Protein AF-A0A828SIJ6-F1 (afdb_monomer)

Radius of gyration: 10.35 Å; Cα contacts (8 Å, |Δi|>4): 33; chains: 1; bounding box: 27×16×25 Å

Foldseek 3Di:
DVLQVVLCVLLVVLVHDQVVLCVVVVHPGSVPDDPVCSVVSSVVSNVCSVVVVPD

Solvent-accessible surface area (backbone atoms only — not comparable to full-atom values): 3300 Å² total; per-residue (Å²): 110,67,68,36,53,50,48,50,50,55,34,49,77,54,73,44,56,65,64,62,52,21,59,74,72,73,41,97,46,68,74,76,57,52,78,90,46,46,67,61,50,51,54,49,51,53,50,48,35,59,59,68,68,73,117

Structure (mmCIF, N/CA/C/O backbone):
data_AF-A0A828SIJ6-F1
#
_entry.id   AF-A0A828SIJ6-F1
#
loop_
_atom_site.group_PDB
_atom_site.id
_atom_site.type_symbol
_atom_site.label_atom_id
_atom_site.label_alt_id
_atom_site.label_comp_id
_atom_site.label_asym_id
_atom_site.label_entity_id
_atom_site.label_seq_id
_atom_site.pdbx_PDB_ins_code
_atom_site.Cartn_x
_atom_site.Cartn_y
_atom_site.Cartn_z
_atom_site.occupancy
_atom_site.B_iso_or_equiv
_atom_site.auth_seq_id
_atom_site.auth_comp_id
_atom_site.auth_asym_id
_atom_site.auth_atom_id
_atom_site.pdbx_PDB_model_num
ATOM 1 N N . ASP A 1 1 ? -13.688 -4.813 6.025 1.00 67.00 1 ASP A N 1
ATOM 2 C CA . ASP A 1 1 ? -12.475 -4.916 5.182 1.00 67.00 1 ASP A CA 1
ATOM 3 C C . ASP A 1 1 ? -12.460 -4.026 3.936 1.00 67.00 1 ASP A C 1
ATOM 5 O O . ASP A 1 1 ? -11.430 -3.941 3.283 1.00 67.00 1 ASP A O 1
ATOM 9 N N . GLN A 1 2 ? -13.538 -3.290 3.641 1.00 85.19 2 GLN A N 1
ATOM 10 C CA . GLN A 1 2 ? -13.688 -2.500 2.412 1.00 85.19 2 GLN A CA 1
ATOM 11 C C . GLN A 1 2 ? -12.521 -1.542 2.110 1.00 85.19 2 GLN A C 1
ATOM 13 O O . GLN A 1 2 ? -12.130 -1.420 0.958 1.00 85.19 2 GLN A O 1
ATOM 18 N N . GLN A 1 3 ? -11.917 -0.916 3.128 1.00 89.81 3 GLN A N 1
ATOM 19 C CA . GLN A 1 3 ? -10.716 -0.087 2.957 1.00 89.81 3 GLN A CA 1
ATOM 20 C C . GLN A 1 3 ? -9.520 -0.893 2.430 1.00 89.81 3 GLN A C 1
ATOM 22 O O . GLN A 1 3 ? -8.820 -0.462 1.519 1.00 89.81 3 GLN A O 1
ATOM 27 N N . ARG A 1 4 ? -9.267 -2.063 3.027 1.00 91.25 4 ARG A N 1
ATOM 28 C CA . ARG A 1 4 ? -8.182 -2.955 2.615 1.00 91.25 4 ARG A CA 1
ATOM 29 C C . ARG A 1 4 ? -8.429 -3.437 1.191 1.00 91.25 4 ARG A C 1
ATOM 31 O O . ARG A 1 4 ? -7.503 -3.424 0.395 1.00 91.25 4 ARG A O 1
ATOM 38 N N . ASP A 1 5 ? -9.650 -3.858 0.875 1.00 92.81 5 ASP A N 1
ATOM 39 C CA . ASP A 1 5 ? -10.005 -4.313 -0.475 1.00 92.81 5 ASP A CA 1
ATOM 40 C C . ASP A 1 5 ? -9.868 -3.189 -1.508 1.00 92.81 5 ASP A C 1
ATOM 42 O O . ASP A 1 5 ? -9.314 -3.406 -2.581 1.00 92.81 5 ASP A O 1
ATOM 46 N N . GLU A 1 6 ? -10.268 -1.967 -1.155 1.00 92.94 6 GLU A N 1
ATOM 47 C CA . GLU A 1 6 ? -10.072 -0.789 -1.997 1.00 92.94 6 GLU A CA 1
ATOM 48 C C . GLU A 1 6 ? -8.586 -0.502 -2.243 1.00 92.94 6 GLU A C 1
ATOM 50 O O . GLU A 1 6 ? -8.192 -0.263 -3.381 1.00 92.94 6 GLU A O 1
ATOM 55 N N . LEU A 1 7 ? -7.749 -0.569 -1.205 1.00 93.44 7 LEU A N 1
ATOM 56 C CA . LEU A 1 7 ? -6.304 -0.404 -1.348 1.00 93.44 7 LEU A CA 1
ATOM 57 C C . LEU A 1 7 ? -5.686 -1.518 -2.192 1.00 93.44 7 LEU A C 1
ATOM 59 O O . LEU A 1 7 ? -4.898 -1.220 -3.078 1.00 93.44 7 LEU A O 1
ATOM 63 N N . GLN A 1 8 ? -6.054 -2.780 -1.967 1.00 93.94 8 GLN A N 1
ATOM 64 C CA . GLN A 1 8 ? -5.552 -3.905 -2.761 1.00 93.94 8 GLN A CA 1
ATOM 65 C C . GLN A 1 8 ? -5.899 -3.748 -4.242 1.00 93.94 8 GLN A C 1
ATOM 67 O O . GLN A 1 8 ? -5.015 -3.888 -5.083 1.00 93.94 8 GLN A O 1
ATOM 72 N N . ASN A 1 9 ? -7.151 -3.401 -4.556 1.00 94.81 9 ASN A N 1
ATOM 73 C CA . ASN A 1 9 ? -7.558 -3.132 -5.932 1.00 94.81 9 ASN A CA 1
ATOM 74 C C . ASN A 1 9 ? -6.785 -1.951 -6.512 1.00 94.81 9 ASN A C 1
ATOM 76 O O . ASN A 1 9 ? -6.241 -2.070 -7.601 1.00 94.81 9 ASN A O 1
ATOM 80 N N . PHE A 1 10 ? -6.663 -0.849 -5.770 1.00 93.69 10 PHE A N 1
ATOM 81 C CA . PHE A 1 10 ? -5.945 0.332 -6.240 1.00 93.69 10 PHE A CA 1
ATOM 82 C C . PHE A 1 10 ? -4.472 0.033 -6.544 1.00 93.69 10 PHE A C 1
ATOM 84 O O . PHE A 1 10 ? -3.939 0.478 -7.553 1.00 93.69 10 PHE A O 1
ATOM 91 N N . ILE A 1 11 ? -3.815 -0.751 -5.691 1.00 93.38 11 ILE A N 1
ATOM 92 C CA . ILE A 1 11 ? -2.431 -1.199 -5.872 1.00 93.38 11 ILE A CA 1
ATOM 93 C C . ILE A 1 11 ? -2.320 -2.086 -7.119 1.00 93.38 11 ILE A C 1
ATOM 95 O O . ILE A 1 11 ? -1.477 -1.828 -7.980 1.00 93.38 11 ILE A O 1
ATOM 99 N N . ALA A 1 12 ? -3.215 -3.068 -7.263 1.00 93.88 12 ALA A N 1
ATOM 100 C CA . ALA A 1 12 ? -3.242 -3.976 -8.407 1.00 93.88 12 ALA A CA 1
ATOM 101 C C . ALA A 1 12 ? -3.525 -3.250 -9.737 1.00 93.88 12 ALA A C 1
ATOM 103 O O . ALA A 1 12 ? -2.865 -3.524 -10.737 1.00 93.88 12 ALA A O 1
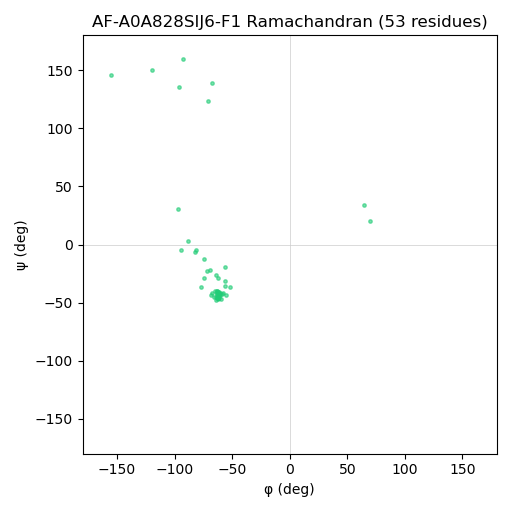ATOM 104 N N . GLU A 1 13 ? -4.444 -2.278 -9.755 1.00 93.81 13 GLU A N 1
ATOM 105 C CA . GLU A 1 13 ? -4.749 -1.447 -10.930 1.00 93.81 13 GLU A CA 1
ATOM 106 C C . GLU A 1 13 ? -3.548 -0.618 -11.394 1.00 93.81 13 GLU A C 1
ATOM 108 O O . GLU A 1 13 ? -3.418 -0.307 -12.578 1.00 93.81 13 GLU A O 1
ATOM 113 N N . ARG A 1 14 ? -2.651 -0.262 -10.470 1.00 91.88 14 ARG A N 1
ATOM 114 C CA . ARG A 1 14 ? -1.406 0.448 -10.775 1.00 91.88 14 ARG A CA 1
ATOM 115 C C . ARG A 1 14 ? -0.239 -0.482 -11.105 1.00 91.88 14 ARG A C 1
ATOM 117 O O . ARG A 1 14 ? 0.862 0.008 -11.340 1.00 91.88 14 ARG A O 1
ATOM 124 N N . GLY A 1 15 ? -0.474 -1.795 -11.144 1.00 91.19 15 GLY A N 1
ATOM 125 C CA . GLY A 1 15 ? 0.552 -2.803 -11.410 1.00 91.19 15 GLY A CA 1
ATOM 126 C C . GLY A 1 15 ? 1.569 -2.952 -10.278 1.00 91.19 15 GLY A C 1
ATOM 127 O O . GLY A 1 15 ? 2.673 -3.435 -10.512 1.00 91.19 15 GLY A O 1
ATOM 128 N N . LEU A 1 16 ? 1.219 -2.512 -9.068 1.00 92.00 16 LEU A N 1
ATOM 129 C CA . LEU A 1 16 ? 2.054 -2.647 -7.882 1.00 92.00 16 LEU A CA 1
ATOM 130 C C . LEU A 1 16 ? 1.706 -3.922 -7.114 1.00 92.00 16 LEU A C 1
ATOM 132 O O . LEU A 1 16 ? 0.605 -4.461 -7.226 1.00 92.00 16 LEU A O 1
ATOM 136 N N . ASP A 1 17 ? 2.647 -4.371 -6.286 1.00 92.75 17 ASP A N 1
ATOM 137 C CA . ASP A 1 17 ? 2.424 -5.471 -5.357 1.00 92.75 17 ASP A CA 1
ATOM 138 C C . ASP A 1 17 ? 2.063 -4.934 -3.965 1.00 92.75 17 ASP A C 1
ATOM 140 O O . ASP A 1 17 ? 2.689 -4.002 -3.449 1.00 92.75 17 ASP A O 1
ATOM 144 N N . VAL A 1 18 ? 1.052 -5.539 -3.336 1.00 91.88 18 VAL A N 1
ATOM 145 C CA . VAL A 1 18 ? 0.606 -5.178 -1.979 1.00 91.88 18 VAL A CA 1
ATOM 146 C C . VAL A 1 18 ? 1.756 -5.273 -0.984 1.00 91.88 18 VAL A C 1
ATOM 148 O O . VAL A 1 18 ? 1.853 -4.441 -0.087 1.00 91.88 18 VAL A O 1
ATOM 151 N N . LYS A 1 19 ? 2.654 -6.242 -1.164 1.00 91.94 19 LYS A N 1
ATOM 152 C CA . LYS A 1 19 ? 3.809 -6.448 -0.300 1.00 91.94 19 LYS A CA 1
ATOM 153 C C . LYS A 1 19 ? 4.792 -5.286 -0.397 1.00 91.94 19 LYS A C 1
ATOM 155 O O . LYS A 1 19 ? 5.167 -4.749 0.636 1.00 91.94 19 LYS A O 1
ATOM 160 N N . THR A 1 20 ? 5.102 -4.823 -1.611 1.00 91.81 20 THR A N 1
ATOM 161 C CA . THR A 1 20 ? 5.946 -3.636 -1.837 1.00 91.81 20 THR A CA 1
ATOM 162 C C . THR A 1 20 ? 5.361 -2.401 -1.163 1.00 91.81 20 THR A C 1
ATOM 164 O O . THR A 1 20 ? 6.077 -1.621 -0.542 1.00 91.81 20 THR A O 1
ATOM 167 N N . VAL A 1 21 ? 4.044 -2.233 -1.253 1.00 92.19 21 VAL A N 1
ATOM 168 C CA . VAL A 1 21 ? 3.351 -1.106 -0.630 1.00 92.19 21 VAL A CA 1
ATOM 169 C C . VAL A 1 21 ? 3.374 -1.217 0.897 1.00 92.19 21 VAL A C 1
ATOM 171 O O . VAL A 1 21 ? 3.6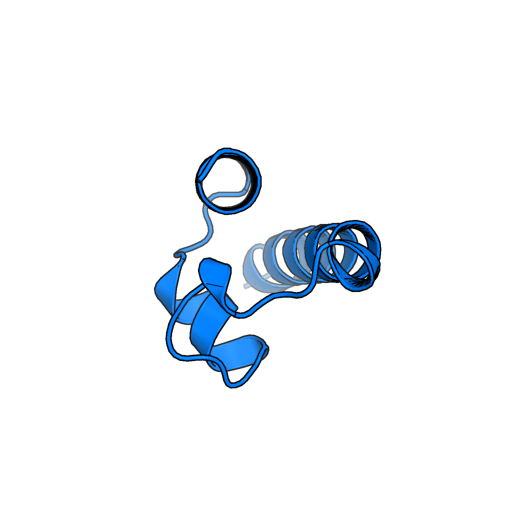67 -0.239 1.579 1.00 92.19 21 VAL A O 1
ATOM 174 N N . CYS A 1 22 ? 3.122 -2.403 1.449 1.00 93.50 22 CYS A N 1
ATOM 175 C CA . CYS A 1 22 ? 3.228 -2.664 2.882 1.00 93.50 22 CYS A CA 1
ATOM 176 C C . CYS A 1 22 ? 4.650 -2.419 3.417 1.00 93.50 22 CYS A C 1
ATOM 178 O O . CYS A 1 22 ? 4.798 -1.757 4.443 1.00 93.50 22 CYS A O 1
ATOM 180 N N . GLU A 1 23 ? 5.684 -2.863 2.697 1.00 93.31 23 GLU A N 1
ATOM 181 C CA . GLU A 1 23 ? 7.088 -2.600 3.034 1.00 93.31 23 GLU A CA 1
ATOM 182 C C . GLU A 1 23 ? 7.417 -1.101 2.996 1.00 93.31 23 GLU A C 1
ATOM 184 O O . GLU A 1 23 ? 8.055 -0.601 3.920 1.00 93.31 23 GLU A O 1
ATOM 189 N N . HIS A 1 24 ? 6.922 -0.362 1.994 1.00 91.50 24 HIS A N 1
ATOM 190 C CA . HIS A 1 24 ? 7.107 1.094 1.895 1.00 91.50 24 HIS A CA 1
ATOM 191 C C . HIS A 1 24 ? 6.496 1.844 3.083 1.00 91.50 24 HIS A C 1
ATOM 193 O O . HIS A 1 24 ? 7.106 2.762 3.627 1.00 91.50 24 HIS A O 1
ATOM 199 N N . PHE A 1 25 ? 5.307 1.432 3.525 1.00 91.12 25 PHE A N 1
ATOM 200 C CA . PHE A 1 25 ? 4.645 2.027 4.688 1.00 91.12 25 PHE A CA 1
ATOM 201 C C . PHE A 1 25 ? 5.143 1.482 6.035 1.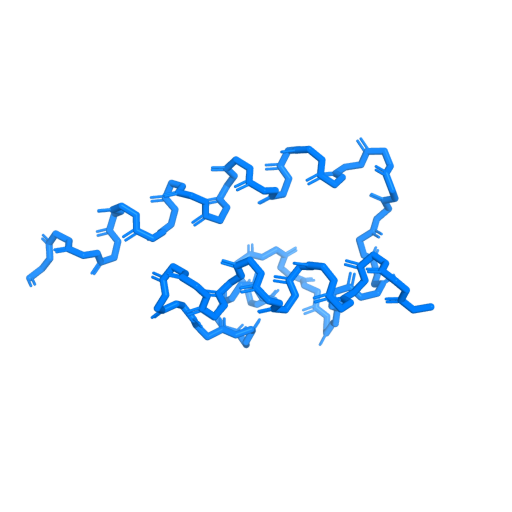00 91.12 25 PHE A C 1
ATOM 203 O O . PHE A 1 25 ? 4.736 2.002 7.074 1.00 91.12 25 PHE A O 1
ATOM 210 N N . GLY A 1 26 ? 6.000 0.456 6.042 1.00 92.69 26 GLY A N 1
ATOM 211 C CA . GLY A 1 26 ? 6.487 -0.184 7.266 1.00 92.69 26 GLY A CA 1
ATOM 212 C C . GLY A 1 26 ? 5.386 -0.885 8.068 1.00 92.69 26 GLY A C 1
ATOM 213 O O . GLY A 1 26 ? 5.417 -0.869 9.297 1.00 92.69 26 GLY A O 1
ATOM 214 N N . ILE A 1 27 ? 4.394 -1.459 7.384 1.00 93.81 27 ILE A N 1
ATOM 215 C CA . ILE A 1 27 ? 3.246 -2.155 7.985 1.00 93.81 27 ILE A CA 1
ATOM 216 C C . ILE A 1 27 ? 3.208 -3.615 7.532 1.00 93.81 27 ILE A C 1
ATOM 218 O O . ILE A 1 27 ? 3.558 -3.917 6.395 1.00 93.81 27 ILE A O 1
ATOM 222 N N . ASP A 1 28 ? 2.683 -4.524 8.357 1.00 93.38 28 ASP A N 1
ATOM 223 C CA . ASP A 1 28 ? 2.485 -5.917 7.916 1.00 93.38 28 ASP A CA 1
ATOM 224 C C . ASP A 1 28 ? 1.307 -6.069 6.950 1.00 93.38 28 ASP A C 1
ATOM 226 O O . ASP A 1 28 ? 1.275 -6.989 6.136 1.00 93.38 28 ASP A O 1
ATOM 230 N N . ALA A 1 29 ? 0.293 -5.203 7.063 1.00 91.94 29 ALA A N 1
ATOM 231 C CA . ALA A 1 29 ? -0.929 -5.321 6.278 1.00 91.94 29 ALA A CA 1
ATOM 232 C C . ALA A 1 29 ? -1.643 -3.980 6.107 1.00 91.94 29 ALA A C 1
ATOM 234 O O . ALA A 1 29 ? -1.731 -3.187 7.042 1.00 91.94 29 ALA A O 1
ATOM 235 N N . LEU A 1 30 ? -2.273 -3.785 4.945 1.00 92.25 30 LEU A N 1
ATOM 236 C CA . LEU A 1 30 ? -3.059 -2.590 4.600 1.00 92.25 30 LEU A CA 1
ATOM 237 C C . LEU A 1 30 ? -4.203 -2.284 5.584 1.00 92.25 30 LEU A C 1
ATOM 239 O O . LEU A 1 30 ? -4.686 -1.157 5.631 1.00 92.25 30 LEU A O 1
ATOM 243 N N . ILE A 1 31 ? -4.647 -3.265 6.379 1.00 91.94 31 ILE A N 1
ATOM 244 C CA . ILE A 1 31 ? -5.659 -3.059 7.426 1.00 91.94 31 ILE A CA 1
ATOM 245 C C . ILE A 1 31 ? -5.140 -2.221 8.605 1.00 91.94 31 ILE A C 1
ATOM 247 O O . ILE A 1 31 ? -5.938 -1.621 9.315 1.00 91.94 31 ILE A O 1
ATOM 251 N N . GLN A 1 32 ? -3.819 -2.151 8.799 1.00 93.00 32 GLN A N 1
ATOM 252 C CA . GLN A 1 32 ? -3.195 -1.302 9.819 1.00 93.00 32 GLN A CA 1
ATOM 253 C C . GLN A 1 32 ? -3.209 0.183 9.430 1.00 93.00 32 GLN A C 1
ATOM 255 O O . GLN A 1 32 ? -2.950 1.049 10.263 1.00 93.00 32 GLN A O 1
ATOM 260 N N . ILE A 1 33 ? -3.517 0.491 8.167 1.00 91.19 33 ILE A N 1
ATOM 261 C CA . ILE A 1 33 ? -3.649 1.865 7.699 1.00 91.19 33 ILE A CA 1
ATOM 262 C C . ILE A 1 33 ? -4.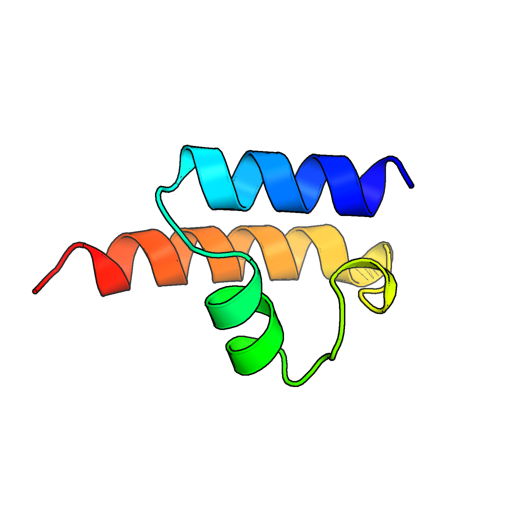920 2.460 8.290 1.00 91.19 33 ILE A C 1
ATOM 264 O O . ILE A 1 33 ? -6.022 1.958 8.087 1.00 91.19 33 ILE A O 1
ATOM 268 N N . GLU A 1 34 ? -4.765 3.568 9.000 1.00 91.50 34 GLU A N 1
ATOM 269 C CA . GLU A 1 34 ? -5.891 4.328 9.523 1.00 91.50 34 GLU A CA 1
ATOM 270 C C . GLU A 1 34 ? -6.681 4.972 8.376 1.00 91.50 34 GLU A C 1
ATOM 272 O O . GLU A 1 34 ? -6.096 5.559 7.463 1.00 91.50 34 GLU A O 1
ATOM 277 N N . ALA A 1 35 ? -8.014 4.958 8.455 1.00 88.62 35 ALA A N 1
ATOM 278 C CA . ALA A 1 35 ? -8.876 5.553 7.429 1.00 88.62 35 ALA A CA 1
ATOM 279 C C . ALA A 1 35 ? -8.569 7.041 7.170 1.00 88.62 35 ALA A C 1
ATOM 281 O O . ALA A 1 35 ? -8.664 7.512 6.040 1.00 88.62 35 ALA A O 1
ATOM 282 N N . ALA A 1 36 ? -8.122 7.776 8.194 1.00 91.94 36 ALA A N 1
ATOM 283 C CA . ALA A 1 36 ? -7.689 9.169 8.062 1.00 91.94 36 ALA A CA 1
ATOM 284 C C . ALA A 1 36 ? -6.447 9.341 7.163 1.00 91.94 36 ALA A C 1
ATOM 286 O O . ALA A 1 36 ? -6.261 10.393 6.557 1.00 91.94 36 ALA A O 1
ATOM 287 N N . LYS A 1 37 ? -5.605 8.306 7.056 1.00 90.56 37 LYS A N 1
ATOM 288 C CA . LYS A 1 37 ? -4.396 8.278 6.221 1.00 90.56 37 LYS A CA 1
ATOM 289 C C . LYS A 1 37 ? -4.645 7.672 4.842 1.00 90.56 37 LYS A C 1
ATOM 291 O O . LYS A 1 37 ? -3.754 7.723 4.000 1.00 90.56 37 LYS A O 1
ATOM 296 N N . LEU A 1 38 ? -5.846 7.155 4.578 1.00 90.06 38 LEU A N 1
ATOM 297 C CA . LEU A 1 38 ? -6.190 6.470 3.332 1.00 90.06 38 LEU A CA 1
ATOM 298 C C . LEU A 1 38 ? -5.911 7.325 2.090 1.00 90.06 38 LEU A C 1
ATOM 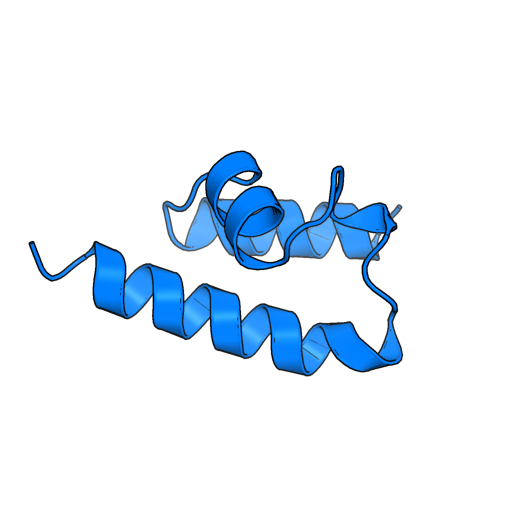300 O O . LEU A 1 38 ? -5.338 6.840 1.118 1.00 90.06 38 LEU A O 1
ATOM 304 N N . THR A 1 39 ? -6.276 8.607 2.132 1.00 91.44 39 THR A N 1
ATOM 305 C CA . THR A 1 39 ? -6.029 9.545 1.029 1.00 91.44 39 THR A CA 1
ATOM 306 C C . THR A 1 39 ? -4.535 9.725 0.771 1.00 91.44 39 THR A C 1
ATOM 308 O O . THR A 1 39 ? -4.102 9.635 -0.375 1.00 91.44 39 THR A O 1
ATOM 311 N N . ALA A 1 40 ? -3.741 9.923 1.829 1.00 93.50 40 ALA A N 1
ATOM 312 C CA . ALA A 1 40 ? -2.290 10.068 1.718 1.00 93.50 40 ALA A CA 1
ATOM 313 C C . ALA A 1 40 ? -1.645 8.789 1.168 1.00 93.50 40 ALA A C 1
ATOM 315 O O . ALA A 1 40 ? -0.818 8.844 0.265 1.00 93.50 40 ALA A O 1
ATOM 316 N N . VAL A 1 41 ? -2.098 7.631 1.648 1.00 92.62 41 VAL A N 1
ATOM 317 C CA . VAL A 1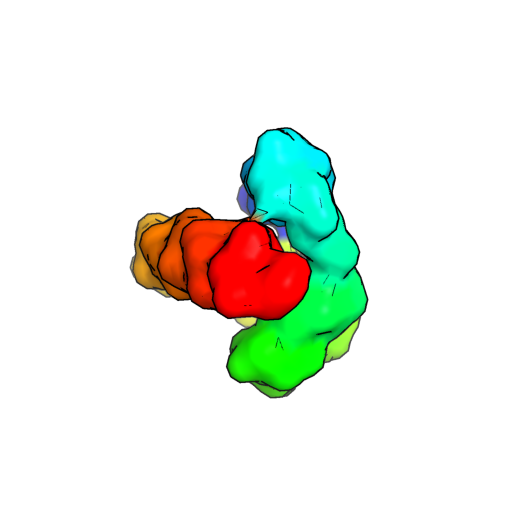 41 ? -1.643 6.313 1.199 1.00 92.62 41 VAL A CA 1
ATOM 318 C C . VAL A 1 41 ? -1.933 6.099 -0.283 1.00 92.62 41 VAL A C 1
ATOM 320 O O . VAL A 1 41 ? -1.048 5.664 -1.011 1.00 92.62 41 VAL A O 1
ATOM 323 N N . LYS A 1 42 ? -3.129 6.451 -0.769 1.00 92.88 42 LYS A N 1
ATOM 324 C CA . LYS A 1 42 ? -3.444 6.373 -2.204 1.00 92.88 42 LYS A CA 1
ATOM 325 C C . LYS A 1 42 ? -2.530 7.276 -3.038 1.00 92.88 42 LYS A C 1
ATOM 327 O O . LYS A 1 42 ? -2.048 6.831 -4.074 1.00 92.88 42 LYS A O 1
ATOM 332 N N . GLN A 1 43 ? -2.248 8.503 -2.592 1.00 94.06 43 GLN A N 1
ATOM 333 C CA . GLN A 1 43 ? -1.329 9.396 -3.312 1.00 94.06 43 GLN A CA 1
ATOM 334 C C . GLN A 1 43 ? 0.110 8.865 -3.353 1.00 94.06 43 GLN A C 1
ATOM 336 O O . GLN A 1 43 ? 0.770 8.946 -4.391 1.00 94.06 43 GLN A O 1
ATOM 341 N N . GLU A 1 44 ? 0.583 8.291 -2.249 1.00 92.88 44 GLU A N 1
ATOM 342 C CA . GLU A 1 44 ? 1.884 7.621 -2.178 1.00 92.88 44 GLU A CA 1
ATOM 343 C C . GLU A 1 44 ? 1.927 6.417 -3.126 1.00 92.88 44 GLU A C 1
ATOM 345 O O . GLU A 1 44 ? 2.848 6.321 -3.927 1.00 92.88 44 GLU A O 1
ATOM 350 N N . ILE A 1 45 ? 0.896 5.562 -3.137 1.00 93.00 45 ILE A N 1
ATOM 351 C CA . ILE A 1 45 ? 0.786 4.419 -4.063 1.00 93.00 45 ILE A CA 1
ATOM 352 C C . ILE A 1 45 ? 0.810 4.887 -5.526 1.00 93.00 45 ILE A C 1
ATOM 354 O O . ILE A 1 45 ? 1.500 4.288 -6.348 1.00 93.00 45 ILE A O 1
ATOM 358 N N . GLU A 1 46 ? 0.112 5.973 -5.876 1.00 93.44 46 GLU A N 1
ATOM 359 C CA . GLU A 1 46 ? 0.195 6.540 -7.231 1.00 93.44 46 GLU A CA 1
ATOM 360 C C . GLU A 1 46 ? 1.602 7.014 -7.582 1.00 93.44 46 GLU A C 1
ATOM 362 O O . GLU A 1 46 ? 2.053 6.835 -8.714 1.00 93.44 46 GLU A O 1
ATOM 367 N N . THR A 1 47 ? 2.284 7.648 -6.632 1.00 92.12 47 THR A N 1
ATOM 368 C CA . THR A 1 47 ? 3.652 8.133 -6.823 1.00 92.12 47 THR A CA 1
ATOM 369 C C . THR A 1 47 ? 4.616 6.963 -6.976 1.00 92.12 47 THR A C 1
ATOM 371 O O . THR A 1 47 ? 5.460 6.976 -7.871 1.00 92.12 47 THR A O 1
ATOM 374 N N . LEU A 1 48 ? 4.442 5.916 -6.171 1.00 90.88 48 LEU A N 1
ATOM 375 C CA . LEU A 1 48 ? 5.228 4.689 -6.208 1.00 90.88 48 LEU A CA 1
ATOM 376 C C . LEU A 1 48 ? 5.048 3.964 -7.543 1.00 90.88 48 LEU A C 1
ATOM 378 O O . LEU A 1 48 ? 6.029 3.564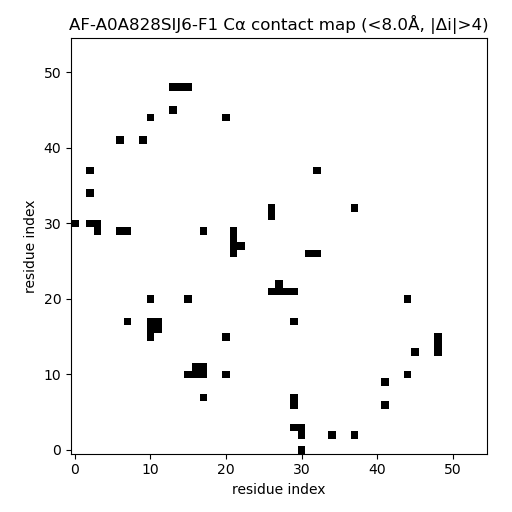 -8.158 1.00 90.88 48 LEU A O 1
ATOM 382 N N . ALA A 1 49 ? 3.815 3.896 -8.049 1.00 90.81 49 ALA A N 1
ATOM 383 C CA . ALA A 1 49 ? 3.512 3.333 -9.362 1.00 90.81 49 ALA A CA 1
ATOM 384 C C . ALA A 1 49 ? 4.181 4.126 -10.488 1.00 90.81 49 ALA A C 1
ATOM 386 O O . ALA A 1 49 ? 4.823 3.553 -11.364 1.00 90.81 49 ALA A O 1
ATOM 387 N N . LYS A 1 50 ? 4.086 5.460 -10.444 1.00 90.00 50 LYS A N 1
ATOM 388 C CA . LYS A 1 50 ? 4.719 6.339 -11.438 1.00 90.00 50 LYS A CA 1
ATOM 389 C C . LYS A 1 50 ? 6.243 6.234 -11.419 1.00 90.00 50 LYS A C 1
ATOM 391 O O . LYS A 1 50 ? 6.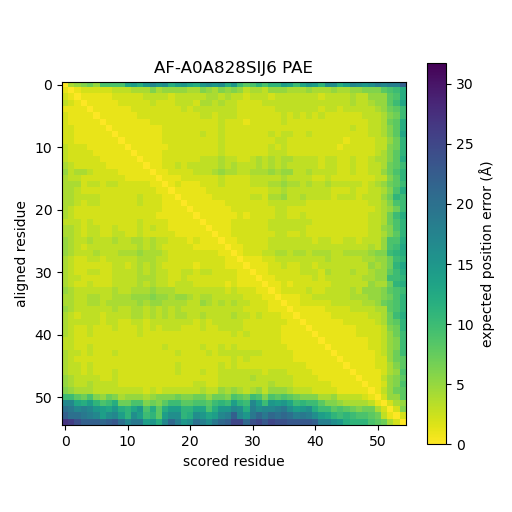851 6.224 -12.480 1.00 90.00 50 LYS A O 1
ATOM 396 N N . THR A 1 51 ? 6.841 6.143 -10.232 1.00 84.44 51 THR A N 1
ATOM 397 C CA . THR A 1 51 ? 8.301 6.091 -10.053 1.00 84.44 51 THR A CA 1
ATOM 398 C C . THR A 1 51 ? 8.860 4.701 -10.376 1.00 84.44 51 THR A C 1
ATOM 400 O O . THR A 1 51 ? 9.928 4.586 -10.973 1.00 84.44 51 THR A O 1
ATOM 403 N N . GLY A 1 52 ? 8.127 3.635 -10.038 1.00 68.38 52 GLY A N 1
ATOM 404 C CA . GLY A 1 52 ? 8.490 2.250 -10.352 1.00 68.38 52 GLY A CA 1
ATOM 405 C C . GLY A 1 52 ? 8.348 1.890 -11.835 1.00 68.38 52 GLY A C 1
ATOM 406 O O . GLY A 1 52 ? 9.038 0.992 -12.302 1.00 68.38 52 GLY A O 1
ATOM 407 N N . MET A 1 53 ? 7.516 2.613 -12.596 1.00 57.81 53 MET A N 1
ATOM 408 C CA . MET A 1 53 ? 7.399 2.458 -14.057 1.00 57.81 53 MET A CA 1
ATOM 409 C C . MET A 1 53 ? 8.493 3.189 -14.857 1.00 57.81 53 MET A C 1
ATOM 411 O O . MET A 1 53 ? 8.532 3.056 -16.077 1.00 57.81 53 MET A O 1
ATOM 415 N N . THR A 1 54 ? 9.369 3.965 -14.209 1.00 46.09 54 THR A N 1
ATOM 416 C CA . THR A 1 54 ? 10.451 4.727 -14.870 1.00 46.09 54 THR A CA 1
ATOM 417 C C . THR A 1 54 ? 11.826 4.041 -14.856 1.00 46.09 54 THR A C 1
ATOM 419 O O . THR A 1 54 ? 12.843 4.733 -14.868 1.00 46.09 54 THR A O 1
ATOM 422 N N . ALA A 1 55 ? 11.883 2.706 -14.862 1.00 40.44 55 ALA A N 1
ATOM 423 C CA . ALA A 1 55 ? 13.131 1.950 -15.042 1.00 40.44 55 ALA A CA 1
ATOM 424 C C . ALA A 1 55 ? 13.137 1.161 -16.357 1.00 40.44 55 ALA A C 1
ATOM 426 O O . ALA A 1 55 ? 12.131 0.469 -16.632 1.00 40.44 55 AL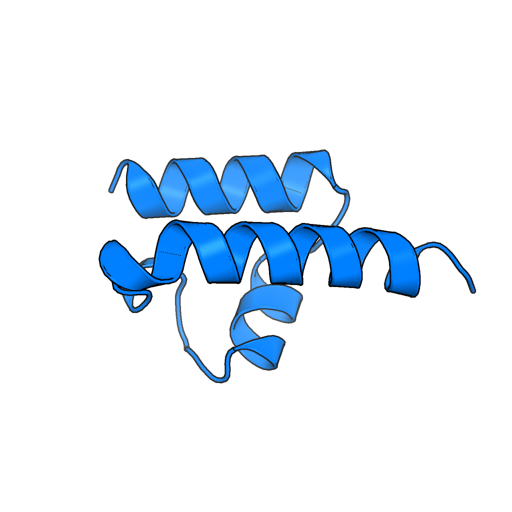A A O 1
#

pLDDT: mean 88.7, std 11.04, range [40.44, 94.81]

Secondary structure (DSSP, 8-state):
-HHHHHHHHHHHHTT--HHHHHHHHT-S-GGGS-GGGHHHHHHHHHHHHHHHT--

Organism: NCBI:txid525242

Sequence (55 aa):
DQQRDELQNFIAERGLDVKTVCEHFGIDALIQIEAAKLTAVKQEIETLAKTGMTA

Mean predicted aligned error: 3.73 Å